Protein AF-A0A4V5PCF2-F1 (afdb_monomer)

Solvent-accessible surface area (backbone atoms only — not comparable to full-atom values): 5274 Å² total; per-residue (Å²): 124,74,70,60,62,50,47,53,53,16,51,52,32,37,53,50,16,52,51,31,47,54,50,21,56,57,31,50,75,69,68,40,86,66,25,63,59,40,40,52,50,15,52,50,31,37,53,54,17,48,52,47,50,48,49,58,63,76,64,48,71,74,76,68,89,63,71,80,76,74,63,79,80,78,80,78,80,87,73,76,77,85,81,76,88,92,76,136

Foldseek 3Di:
DVLVVLLVVLVVLLVVLVVLVVVLVVCVVVVPPCSVVSPVVSVVSNVVSVVSNVVCVVVVPPPDVPPPPPPVPVPPDPPDPPPDDDDD

Nearest PDB structures (foldseek):
  7nsu-assembly1_D  TM=7.462E-01  e=3.900E+00  Escherichia coli
  2ysu-assembly1_B  TM=7.294E-01  e=8.221E+00  Escherichia coli

Structure (mmCIF, N/CA/C/O backbone):
data_AF-A0A4V5PCF2-F1
#
_entry.id   AF-A0A4V5PCF2-F1
#
loop_
_atom_site.group_PDB
_atom_site.id
_atom_site.type_symbol
_atom_site.label_atom_id
_atom_site.label_alt_id
_atom_site.label_comp_id
_atom_site.label_asym_id
_atom_site.label_entity_id
_atom_site.label_seq_id
_atom_site.pdbx_PDB_ins_code
_atom_site.Cartn_x
_atom_site.Cartn_y
_atom_site.Cartn_z
_atom_site.occupancy
_atom_site.B_iso_or_equiv
_atom_site.auth_seq_id
_atom_site.auth_comp_id
_atom_site.auth_asym_id
_atom_site.auth_atom_id
_atom_site.pdbx_PDB_model_num
ATOM 1 N N . MET A 1 1 ? 12.508 7.627 -19.426 1.00 52.22 1 MET A N 1
ATOM 2 C CA . MET A 1 1 ? 12.191 8.230 -18.106 1.00 52.22 1 MET A CA 1
ATOM 3 C C . MET A 1 1 ? 10.748 7.993 -17.616 1.00 52.22 1 MET A C 1
ATOM 5 O O . MET A 1 1 ? 10.491 8.179 -16.439 1.00 52.22 1 MET A O 1
ATOM 9 N N . ILE A 1 2 ? 9.822 7.459 -18.427 1.00 52.78 2 ILE A N 1
ATOM 10 C CA . ILE A 1 2 ? 8.431 7.160 -18.001 1.00 52.78 2 ILE A CA 1
ATOM 11 C C . ILE A 1 2 ? 8.262 5.854 -17.191 1.00 52.78 2 ILE A C 1
ATOM 13 O O . ILE A 1 2 ? 7.268 5.684 -16.487 1.00 52.78 2 ILE A O 1
ATOM 17 N N . LYS A 1 3 ? 9.234 4.930 -17.266 1.00 56.09 3 LYS A N 1
ATOM 18 C CA . LYS A 1 3 ? 9.199 3.638 -16.550 1.00 56.09 3 LYS A CA 1
ATOM 19 C C . LYS A 1 3 ? 9.428 3.786 -15.037 1.00 56.09 3 LYS A C 1
ATOM 21 O O . LYS A 1 3 ? 8.756 3.113 -14.264 1.00 56.09 3 LYS A O 1
ATOM 26 N N . VAL A 1 4 ? 10.301 4.709 -14.617 1.00 58.00 4 VAL A N 1
ATOM 27 C CA . VAL A 1 4 ? 10.629 4.951 -13.193 1.00 58.00 4 VAL A CA 1
ATOM 28 C C . VAL A 1 4 ? 9.427 5.520 -12.432 1.00 58.00 4 VAL A C 1
ATOM 30 O O . VAL A 1 4 ? 9.137 5.098 -11.314 1.00 58.00 4 VAL A O 1
ATOM 33 N N . LEU A 1 5 ? 8.650 6.388 -13.087 1.00 59.09 5 LEU A N 1
ATOM 34 C CA . LEU A 1 5 ? 7.466 7.020 -12.502 1.00 59.09 5 LEU A CA 1
ATOM 35 C C . LEU A 1 5 ? 6.363 6.012 -12.123 1.00 59.09 5 LEU A C 1
ATOM 37 O O . LEU A 1 5 ? 5.523 6.309 -11.279 1.00 59.09 5 LEU A O 1
ATOM 41 N N . ARG A 1 6 ? 6.334 4.826 -12.751 1.00 67.56 6 ARG A N 1
ATOM 42 C CA . ARG A 1 6 ? 5.346 3.774 -12.446 1.00 67.56 6 ARG A CA 1
ATOM 43 C C . ARG A 1 6 ? 5.735 2.958 -11.214 1.00 67.56 6 ARG A C 1
ATOM 45 O O . ARG A 1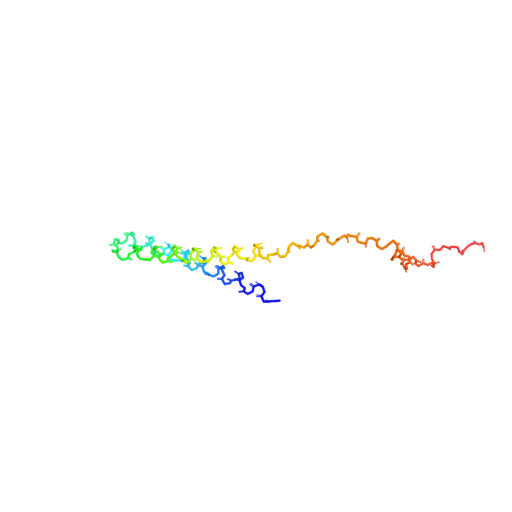 6 ? 4.863 2.648 -10.410 1.00 67.56 6 ARG A O 1
ATOM 52 N N . LEU A 1 7 ? 7.026 2.675 -11.033 1.00 79.62 7 LEU A N 1
ATOM 53 C CA . LEU A 1 7 ? 7.512 1.935 -9.867 1.00 79.62 7 LEU A CA 1
ATOM 54 C C . LEU A 1 7 ? 7.435 2.785 -8.592 1.00 79.62 7 LEU A C 1
ATOM 56 O O . LEU A 1 7 ? 6.990 2.296 -7.560 1.00 79.62 7 LEU A O 1
ATOM 60 N N . GLN A 1 8 ? 7.767 4.077 -8.676 1.00 84.12 8 GLN A N 1
ATOM 61 C CA . GLN A 1 8 ? 7.630 4.999 -7.540 1.00 84.12 8 GLN A CA 1
ATOM 62 C C . GLN A 1 8 ? 6.189 5.059 -7.013 1.00 84.12 8 GLN A C 1
ATOM 64 O O . GLN A 1 8 ? 5.973 5.018 -5.806 1.00 84.12 8 GLN A O 1
ATOM 69 N N . LYS A 1 9 ? 5.188 5.073 -7.905 1.00 84.00 9 LYS A N 1
ATOM 70 C CA . LYS A 1 9 ? 3.766 5.037 -7.518 1.00 84.00 9 LYS A CA 1
ATOM 71 C C . LYS A 1 9 ? 3.393 3.766 -6.752 1.00 84.00 9 LYS A C 1
ATOM 73 O O . LYS A 1 9 ? 2.657 3.854 -5.775 1.00 84.00 9 LYS A O 1
ATOM 78 N N . ALA A 1 10 ? 3.920 2.610 -7.163 1.00 87.19 10 ALA A N 1
ATOM 79 C CA . ALA A 1 10 ? 3.722 1.359 -6.435 1.00 87.19 10 ALA A CA 1
ATOM 80 C C . ALA A 1 10 ? 4.325 1.436 -5.023 1.00 87.19 10 ALA A C 1
ATOM 82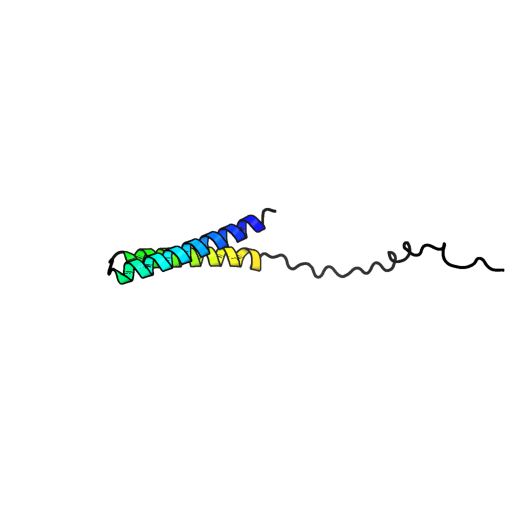 O O . ALA A 1 10 ? 3.668 1.071 -4.054 1.00 87.19 10 ALA A O 1
ATOM 83 N N . VAL A 1 11 ? 5.533 1.994 -4.890 1.00 89.75 11 VAL A N 1
ATOM 84 C CA . VAL A 1 11 ? 6.191 2.182 -3.587 1.00 89.75 11 VAL A CA 1
ATOM 85 C C . VAL A 1 11 ? 5.374 3.099 -2.671 1.00 89.75 11 VAL A C 1
ATOM 87 O O . VAL A 1 11 ? 5.168 2.758 -1.510 1.00 89.75 11 VAL A O 1
ATOM 90 N N . TYR A 1 12 ? 4.839 4.215 -3.179 1.00 91.38 12 TYR A N 1
ATOM 91 C CA . TYR A 1 12 ? 3.982 5.096 -2.375 1.00 91.38 12 TYR A CA 1
ATOM 92 C C . TYR A 1 12 ? 2.708 4.397 -1.879 1.00 91.38 12 TYR A C 1
ATOM 94 O O . TYR A 1 12 ? 2.320 4.600 -0.731 1.00 91.38 12 TYR A O 1
ATOM 102 N N . LEU A 1 13 ? 2.085 3.540 -2.698 1.00 92.88 13 LEU A N 1
ATOM 103 C CA . LEU A 1 13 ? 0.917 2.750 -2.287 1.00 92.88 13 LEU A CA 1
ATOM 104 C C . LEU A 1 13 ? 1.255 1.735 -1.191 1.00 92.88 13 LEU A C 1
ATOM 106 O O . LEU A 1 13 ? 0.486 1.589 -0.245 1.00 92.88 13 LEU A O 1
ATOM 110 N N . ILE A 1 14 ? 2.415 1.079 -1.284 1.00 92.38 14 ILE A N 1
ATOM 111 C CA . ILE A 1 14 ? 2.908 0.160 -0.248 1.00 92.38 14 ILE A CA 1
ATOM 112 C C . ILE A 1 14 ? 3.138 0.919 1.066 1.00 92.38 14 ILE A C 1
ATOM 114 O O . ILE A 1 14 ? 2.666 0.479 2.111 1.00 92.38 14 ILE A O 1
ATOM 118 N N . ILE A 1 15 ? 3.804 2.080 1.022 1.00 95.31 15 ILE A N 1
ATOM 119 C CA . ILE A 1 15 ? 4.032 2.922 2.210 1.00 95.31 15 ILE A CA 1
ATOM 120 C C . ILE A 1 15 ? 2.697 3.341 2.836 1.00 95.31 15 ILE A C 1
ATOM 122 O O . ILE A 1 15 ? 2.525 3.232 4.049 1.00 95.31 15 ILE A O 1
ATOM 126 N N . LEU A 1 16 ? 1.730 3.767 2.019 1.00 95.31 16 LEU A N 1
ATOM 127 C CA . LEU A 1 16 ? 0.397 4.132 2.495 1.00 95.31 16 LEU A CA 1
ATOM 128 C C . LEU A 1 16 ? -0.337 2.933 3.119 1.00 95.31 16 LEU A C 1
ATOM 130 O O . LEU A 1 16 ? -0.979 3.080 4.157 1.00 95.31 16 LEU A O 1
ATOM 134 N N . GLY A 1 17 ? -0.189 1.741 2.535 1.00 94.56 17 GLY A N 1
ATOM 135 C CA . GLY A 1 17 ? -0.678 0.485 3.099 1.00 94.56 17 GLY A CA 1
ATOM 136 C C . GLY A 1 17 ? -0.099 0.215 4.489 1.00 94.56 17 GLY A C 1
ATOM 137 O O . GLY A 1 17 ? -0.862 -0.066 5.414 1.00 94.56 17 GLY A O 1
ATOM 138 N N . VAL A 1 18 ? 1.219 0.380 4.668 1.00 96.38 18 VAL A N 1
ATOM 139 C CA . VAL A 1 18 ? 1.899 0.211 5.969 1.00 96.38 18 VAL A CA 1
ATOM 140 C C . VAL A 1 18 ? 1.353 1.196 6.999 1.00 96.38 18 VAL A C 1
ATOM 142 O O . VAL A 1 18 ? 1.032 0.792 8.115 1.00 96.38 18 VAL A O 1
ATOM 145 N N . ILE A 1 19 ? 1.186 2.467 6.624 1.00 96.50 19 ILE A N 1
ATOM 146 C CA . ILE A 1 19 ? 0.600 3.489 7.504 1.00 96.50 19 ILE A CA 1
ATOM 147 C C . ILE A 1 19 ? -0.827 3.094 7.910 1.00 96.50 19 ILE A C 1
ATOM 149 O O . ILE A 1 19 ? -1.166 3.166 9.090 1.00 96.50 19 ILE A O 1
ATOM 153 N N . GLY A 1 20 ? -1.644 2.613 6.968 1.00 93.88 20 GLY A N 1
ATOM 154 C CA . GLY A 1 20 ? -2.990 2.111 7.257 1.00 93.88 20 GLY A CA 1
ATOM 155 C C . GLY A 1 20 ? -2.994 0.919 8.220 1.00 93.88 20 GLY A C 1
ATOM 156 O O . GLY A 1 20 ? -3.864 0.825 9.081 1.00 93.88 20 GLY A O 1
ATOM 157 N N . LEU A 1 21 ? -1.991 0.045 8.136 1.00 94.69 21 LEU A N 1
ATOM 158 C CA . LEU A 1 21 ? -1.849 -1.120 9.012 1.00 94.69 21 LEU A CA 1
ATOM 159 C C . LEU A 1 21 ? -1.443 -0.706 10.438 1.00 94.69 21 LEU A C 1
ATOM 161 O O . LEU A 1 21 ? -1.960 -1.240 11.419 1.00 94.69 21 LEU A O 1
ATOM 165 N N . ILE A 1 22 ? -0.576 0.304 10.562 1.00 95.06 22 ILE A N 1
ATOM 166 C CA . ILE A 1 22 ? -0.251 0.930 11.852 1.00 95.06 22 ILE A CA 1
ATOM 167 C C . ILE A 1 22 ? -1.503 1.585 12.449 1.00 95.06 22 ILE A C 1
ATOM 169 O O . ILE A 1 22 ? -1.799 1.369 13.624 1.00 95.06 22 ILE A O 1
ATOM 173 N N . ALA A 1 23 ? -2.264 2.333 11.645 1.00 93.56 23 ALA A N 1
ATOM 174 C CA . ALA A 1 23 ? -3.507 2.962 12.081 1.00 93.56 23 ALA A CA 1
ATOM 175 C C . ALA A 1 23 ? -4.528 1.922 12.566 1.00 93.56 23 ALA A C 1
ATOM 177 O O . ALA A 1 23 ? -5.073 2.074 13.658 1.00 93.56 23 ALA A O 1
ATOM 178 N N . TYR A 1 24 ? -4.713 0.827 11.818 1.00 94.00 24 TYR A N 1
ATOM 179 C CA . TYR A 1 24 ? -5.538 -0.304 12.244 1.00 94.00 24 TYR A CA 1
ATOM 180 C C . TYR A 1 24 ? -5.120 -0.815 13.621 1.00 94.00 24 TYR A C 1
ATOM 182 O O . TYR A 1 24 ? -5.958 -0.917 14.508 1.00 94.00 24 TYR A O 1
ATOM 190 N N . LYS A 1 25 ? -3.825 -1.074 13.826 1.00 93.19 25 LYS A N 1
ATOM 191 C CA . LYS A 1 25 ? -3.317 -1.644 15.079 1.00 93.19 25 LYS A CA 1
ATOM 192 C C . LYS A 1 25 ? -3.571 -0.733 16.285 1.00 93.19 25 LYS A C 1
ATOM 194 O O . LYS A 1 25 ? -3.880 -1.213 17.372 1.00 93.19 25 LYS A O 1
ATOM 199 N N . ILE A 1 26 ? -3.485 0.584 16.089 1.00 94.31 26 ILE A N 1
ATOM 200 C CA . ILE A 1 26 ? -3.830 1.576 17.118 1.00 94.31 26 ILE A CA 1
ATOM 201 C C . ILE A 1 26 ? -5.344 1.574 17.386 1.00 94.31 26 ILE A C 1
ATOM 203 O O . ILE A 1 26 ? -5.771 1.659 18.536 1.00 94.31 26 ILE A O 1
ATOM 207 N N . MET A 1 27 ? -6.175 1.474 16.350 1.00 91.94 27 MET A N 1
ATOM 208 C CA . MET A 1 27 ? -7.638 1.509 16.480 1.00 91.94 27 MET A CA 1
ATOM 209 C C . MET A 1 27 ? -8.215 0.215 17.062 1.00 91.94 27 MET A C 1
ATOM 211 O O . MET A 1 27 ? -9.138 0.264 17.872 1.00 91.94 27 MET A O 1
ATOM 215 N N . GLU A 1 28 ? -7.628 -0.925 16.711 1.00 91.88 28 GLU A N 1
ATOM 216 C CA . GLU A 1 28 ? -7.922 -2.239 17.280 1.00 91.88 28 GLU A CA 1
ATOM 217 C C . GLU A 1 28 ? -7.631 -2.257 18.787 1.00 91.88 28 GLU A C 1
ATOM 219 O O . GLU A 1 28 ? -8.477 -2.685 19.572 1.00 91.88 28 GLU A O 1
ATOM 224 N N . ALA A 1 29 ? -6.490 -1.701 19.214 1.00 92.75 29 ALA A N 1
ATOM 225 C CA . ALA A 1 29 ? -6.150 -1.578 20.633 1.00 92.75 29 ALA A CA 1
ATOM 226 C C . ALA A 1 29 ? -7.167 -0.730 21.423 1.00 92.75 29 ALA A C 1
ATOM 228 O O . ALA A 1 29 ? -7.396 -0.978 22.605 1.00 92.75 29 ALA A O 1
ATOM 229 N N . ASN A 1 30 ? -7.815 0.232 20.759 1.00 92.69 30 ASN A N 1
ATOM 230 C CA . ASN A 1 30 ? -8.867 1.072 21.332 1.00 92.69 30 ASN A CA 1
ATOM 231 C C . ASN A 1 30 ? -10.286 0.491 21.161 1.00 92.69 30 ASN A C 1
ATOM 233 O O . ASN A 1 30 ? -11.255 1.171 21.489 1.00 92.69 30 ASN A O 1
ATOM 237 N N . LYS A 1 31 ? -10.424 -0.748 20.660 1.00 88.19 31 LYS A N 1
ATOM 238 C CA . LYS A 1 31 ? -11.709 -1.423 20.392 1.00 88.19 31 LYS A CA 1
ATOM 239 C C . LYS A 1 31 ? -12.668 -0.603 19.521 1.00 88.19 31 LYS A C 1
ATOM 241 O O . LYS A 1 31 ? -13.869 -0.558 19.770 1.00 88.19 31 LYS A O 1
ATOM 246 N N . ILE A 1 32 ? -12.136 0.062 18.500 1.00 89.94 32 ILE A N 1
ATOM 247 C CA . ILE A 1 32 ? -12.953 0.801 17.536 1.00 89.94 32 ILE A CA 1
ATOM 248 C C . ILE A 1 32 ? -13.533 -0.192 16.523 1.00 89.94 32 ILE A C 1
ATOM 250 O O . ILE A 1 32 ? -12.790 -0.778 15.738 1.00 89.94 32 ILE A O 1
ATOM 254 N N . ASP A 1 33 ? -14.860 -0.332 16.487 1.00 87.69 33 ASP A N 1
ATOM 255 C CA . ASP A 1 33 ? -15.560 -1.302 15.625 1.00 87.69 33 ASP A CA 1
ATOM 256 C C . ASP A 1 33 ? -15.269 -1.117 14.125 1.00 87.69 33 ASP A C 1
ATOM 258 O O . ASP A 1 33 ? -15.300 -2.065 13.342 1.00 87.69 33 ASP A O 1
ATOM 262 N N . TRP A 1 34 ? -14.943 0.107 13.701 1.00 88.19 34 TRP A N 1
ATOM 263 C CA . TRP A 1 34 ? -14.637 0.420 12.301 1.00 88.19 34 TRP A CA 1
ATOM 264 C C . TRP A 1 34 ? -13.177 0.157 11.907 1.00 88.19 34 TRP A C 1
ATOM 266 O O . TRP A 1 34 ? -12.822 0.333 10.739 1.00 88.19 34 TRP A O 1
ATOM 276 N N . ALA A 1 35 ? -12.331 -0.310 12.833 1.00 89.31 35 ALA A N 1
ATOM 277 C CA . ALA A 1 35 ? -10.941 -0.656 12.540 1.00 89.31 35 ALA A CA 1
ATOM 278 C C . ALA A 1 35 ? -10.846 -1.700 11.411 1.00 89.31 35 ALA A C 1
ATOM 280 O O . ALA A 1 35 ? -9.984 -1.596 10.539 1.00 89.31 35 ALA A O 1
ATOM 281 N N . VAL A 1 36 ? -11.783 -2.653 11.349 1.00 91.75 36 VAL A N 1
ATOM 282 C CA . VAL A 1 36 ? -11.763 -3.722 10.338 1.00 91.75 36 VAL A CA 1
ATOM 283 C C . VAL A 1 36 ? -11.810 -3.184 8.900 1.00 91.75 36 VAL A C 1
ATOM 285 O O . VAL A 1 36 ? -11.145 -3.727 8.018 1.00 91.75 36 VAL A O 1
ATOM 288 N N . TYR A 1 37 ? -12.521 -2.078 8.659 1.00 93.81 37 TYR A N 1
ATOM 289 C CA . TYR A 1 37 ? -12.589 -1.455 7.333 1.00 93.81 37 TYR A CA 1
ATOM 290 C C . TYR A 1 37 ? -11.252 -0.830 6.929 1.00 93.81 37 TYR A C 1
ATOM 292 O O . TYR A 1 37 ? -10.863 -0.882 5.763 1.00 93.81 37 TYR A O 1
ATOM 300 N N . ILE A 1 38 ? -10.507 -0.289 7.894 1.00 93.31 38 ILE A N 1
ATOM 301 C CA . ILE A 1 38 ? -9.170 0.272 7.666 1.00 93.31 38 ILE A CA 1
ATOM 302 C C . ILE A 1 38 ? -8.167 -0.839 7.357 1.00 93.31 38 ILE A C 1
ATOM 304 O O . ILE A 1 38 ? -7.331 -0.671 6.468 1.00 93.31 38 ILE A O 1
ATOM 308 N N . LEU A 1 39 ? -8.291 -1.996 8.013 1.00 94.06 39 LEU A N 1
ATOM 309 C CA . LEU A 1 39 ? -7.492 -3.173 7.675 1.00 94.06 39 LEU A CA 1
ATOM 310 C C . LEU A 1 39 ? -7.773 -3.652 6.246 1.00 94.06 39 LEU A C 1
ATOM 312 O O . LEU A 1 39 ? -6.836 -3.891 5.486 1.00 94.06 39 LEU A O 1
ATOM 316 N N . GLN A 1 40 ? -9.048 -3.748 5.859 1.00 94.88 40 GLN A N 1
ATOM 317 C CA . GLN A 1 40 ? -9.437 -4.124 4.496 1.00 94.88 40 GLN A CA 1
ATOM 318 C C . GLN A 1 40 ? -8.898 -3.132 3.458 1.00 94.88 40 GLN A C 1
ATOM 320 O O . GLN A 1 40 ? -8.356 -3.544 2.433 1.00 94.88 40 GLN A O 1
ATOM 325 N N . PHE A 1 41 ? -8.986 -1.830 3.740 1.00 95.00 41 PHE A N 1
ATOM 326 C CA . PHE A 1 41 ? -8.461 -0.790 2.859 1.00 95.00 41 PHE A CA 1
ATOM 327 C C . PHE A 1 41 ? -6.932 -0.851 2.731 1.00 95.00 41 PHE A C 1
ATOM 329 O O . PHE A 1 41 ? -6.397 -0.771 1.626 1.00 95.00 41 PHE A O 1
ATOM 336 N N .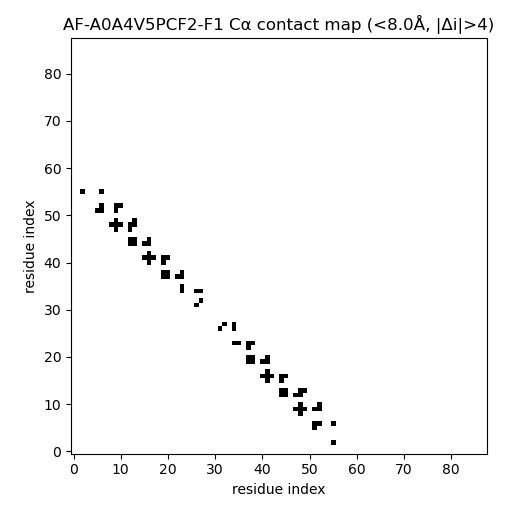 SER A 1 42 ? -6.224 -1.064 3.844 1.00 94.94 42 SER A N 1
ATOM 337 C CA . SER A 1 42 ? -4.776 -1.297 3.853 1.00 94.94 42 SER A CA 1
ATOM 338 C C . SER A 1 42 ? -4.408 -2.523 3.010 1.00 94.94 42 SER A C 1
ATOM 340 O O . SER A 1 42 ? -3.546 -2.432 2.135 1.00 94.94 42 SER A O 1
ATOM 342 N N . GLY A 1 43 ? -5.117 -3.642 3.185 1.00 94.50 43 GLY A N 1
ATOM 343 C CA . GLY A 1 43 ? -4.931 -4.849 2.379 1.00 94.50 43 GLY A CA 1
ATOM 344 C C . GLY A 1 43 ? -5.142 -4.606 0.881 1.00 94.50 43 GLY A C 1
ATOM 345 O O . GLY A 1 43 ? -4.345 -5.066 0.063 1.00 94.50 43 GLY A O 1
ATOM 346 N N . LEU A 1 44 ? -6.159 -3.821 0.512 1.00 96.31 44 LEU A N 1
ATOM 347 C CA . LEU A 1 44 ? -6.416 -3.449 -0.880 1.00 96.31 44 LEU A CA 1
ATOM 348 C C . LEU A 1 44 ? -5.283 -2.591 -1.468 1.00 96.31 44 LEU A C 1
ATOM 350 O O . LEU A 1 44 ? -4.862 -2.825 -2.601 1.00 96.31 44 LEU A O 1
ATOM 354 N N . LEU A 1 45 ? -4.750 -1.637 -0.698 1.00 95.00 45 LEU A N 1
ATOM 355 C CA . LEU A 1 45 ? -3.592 -0.832 -1.102 1.00 95.00 45 LEU A CA 1
ATOM 356 C C . LEU A 1 45 ? -2.356 -1.701 -1.353 1.00 95.00 45 LEU A C 1
ATOM 358 O O . LEU A 1 45 ? -1.673 -1.508 -2.361 1.00 95.00 45 LEU A O 1
ATOM 362 N N . PHE A 1 46 ? -2.094 -2.684 -0.486 1.00 95.44 46 PHE A N 1
ATOM 363 C CA . PHE A 1 46 ? -1.008 -3.644 -0.690 1.00 95.44 46 PHE A CA 1
ATOM 364 C C . PHE A 1 46 ? -1.220 -4.501 -1.934 1.00 95.44 46 PHE A C 1
ATOM 366 O O . PHE A 1 46 ? -0.277 -4.688 -2.699 1.00 95.44 46 PHE A O 1
ATOM 373 N N . LEU A 1 47 ? -2.444 -4.979 -2.174 1.00 95.44 47 LEU A N 1
ATOM 374 C CA . LEU A 1 47 ? -2.770 -5.775 -3.356 1.00 95.44 47 LEU A CA 1
ATOM 375 C C . LEU A 1 47 ? -2.511 -4.985 -4.647 1.00 95.44 47 LEU A C 1
ATOM 377 O O . 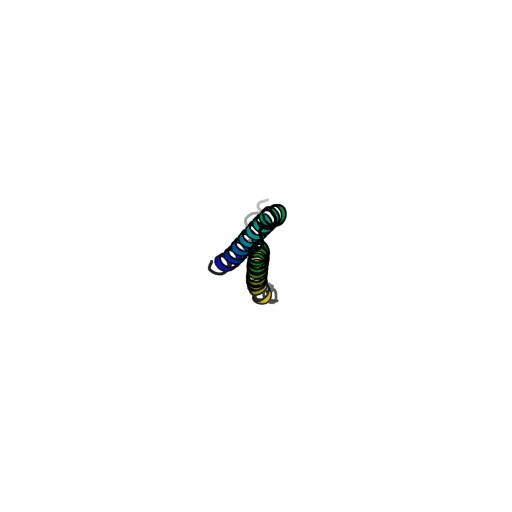LEU A 1 47 ? -1.817 -5.462 -5.545 1.00 95.44 47 LEU A O 1
ATOM 381 N N . ILE A 1 48 ? -3.018 -3.752 -4.723 1.00 94.00 48 ILE A N 1
ATOM 382 C CA . ILE A 1 48 ? -2.822 -2.875 -5.884 1.00 94.00 48 ILE A CA 1
ATOM 383 C C . ILE A 1 48 ? -1.338 -2.517 -6.036 1.00 94.00 48 ILE A C 1
ATOM 385 O O . ILE A 1 48 ? -0.795 -2.587 -7.141 1.00 94.00 48 ILE A O 1
ATOM 389 N N . GLY A 1 49 ? -0.664 -2.174 -4.935 1.00 91.25 49 GLY A N 1
ATOM 390 C CA . GLY A 1 49 ? 0.769 -1.880 -4.915 1.00 91.25 49 GLY A CA 1
ATOM 391 C C . GLY A 1 49 ? 1.610 -3.053 -5.424 1.00 91.25 49 GLY A C 1
ATOM 392 O O . GLY A 1 49 ? 2.504 -2.852 -6.246 1.00 91.25 49 GLY A O 1
ATOM 393 N N . ALA A 1 50 ? 1.279 -4.280 -5.015 1.00 91.19 50 ALA A N 1
ATOM 394 C CA . ALA A 1 50 ? 1.946 -5.495 -5.466 1.00 91.19 50 ALA A CA 1
ATOM 395 C C . ALA A 1 50 ? 1.743 -5.731 -6.969 1.00 91.19 50 ALA A C 1
ATOM 397 O O . ALA A 1 50 ? 2.717 -5.944 -7.686 1.00 91.19 50 ALA A O 1
ATOM 398 N N . ILE A 1 51 ? 0.514 -5.612 -7.482 1.00 91.69 51 ILE A N 1
ATOM 399 C CA . ILE A 1 51 ? 0.237 -5.766 -8.922 1.00 91.69 51 ILE A CA 1
ATOM 400 C C . ILE A 1 51 ? 1.029 -4.739 -9.743 1.00 91.69 51 ILE A C 1
ATOM 402 O O . ILE A 1 51 ? 1.659 -5.085 -10.746 1.00 91.69 51 ILE A O 1
ATOM 406 N N . LEU A 1 52 ? 1.049 -3.478 -9.300 1.00 89.00 52 LEU A N 1
ATOM 407 C CA . LEU A 1 52 ? 1.797 -2.409 -9.966 1.00 89.00 52 LEU A CA 1
ATOM 408 C C . LEU A 1 52 ? 3.315 -2.615 -9.906 1.00 89.00 52 LEU A C 1
ATOM 410 O O . LEU A 1 52 ? 4.009 -2.198 -10.833 1.00 89.00 52 LEU A O 1
ATOM 414 N N . MET A 1 53 ? 3.828 -3.250 -8.851 1.00 87.12 53 MET A N 1
ATOM 415 C CA . MET A 1 53 ? 5.239 -3.626 -8.729 1.00 87.12 53 MET A CA 1
A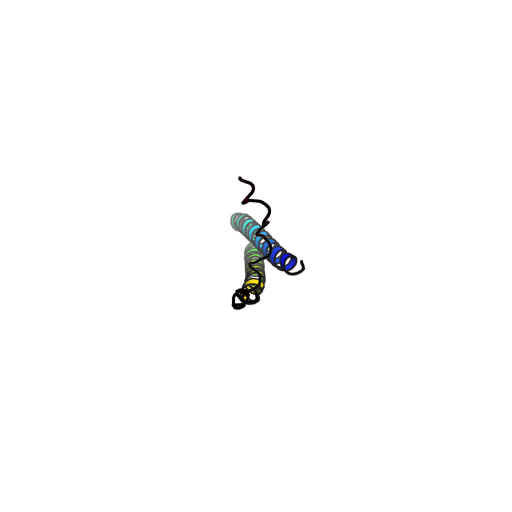TOM 416 C C . MET A 1 53 ? 5.592 -4.815 -9.633 1.00 87.12 53 MET A C 1
ATOM 418 O O . MET A 1 53 ? 6.658 -4.828 -10.243 1.00 87.12 53 MET A O 1
ATOM 422 N N . VAL A 1 54 ? 4.692 -5.789 -9.761 1.00 87.62 54 VAL A N 1
ATOM 423 C CA . VAL A 1 54 ? 4.888 -6.994 -10.575 1.00 87.62 54 VAL A CA 1
ATOM 424 C C . VAL A 1 54 ? 4.831 -6.680 -12.076 1.00 87.62 54 VAL A C 1
ATOM 426 O O . VAL A 1 54 ? 5.631 -7.210 -12.847 1.00 87.62 54 VAL A O 1
ATOM 429 N N . TYR A 1 55 ? 3.957 -5.763 -12.505 1.00 84.12 55 TYR A N 1
ATOM 430 C CA . TYR A 1 55 ? 3.812 -5.352 -13.908 1.00 84.12 55 TYR A CA 1
ATOM 431 C C . TYR A 1 55 ? 5.147 -5.022 -14.618 1.00 84.12 55 TYR A C 1
ATOM 433 O O . TYR A 1 55 ? 5.449 -5.636 -15.641 1.00 84.12 55 TYR A O 1
ATOM 441 N N . PRO A 1 56 ? 5.997 -4.099 -14.127 1.00 79.94 56 PRO A N 1
ATOM 442 C CA . PRO A 1 56 ? 7.257 -3.780 -14.791 1.00 79.94 56 PRO A CA 1
ATOM 443 C C . PRO A 1 56 ? 8.259 -4.939 -14.796 1.00 79.94 56 PRO A C 1
ATOM 445 O O . PRO A 1 56 ? 9.114 -4.942 -15.672 1.00 79.94 56 PRO A O 1
ATOM 448 N N . ILE A 1 57 ? 8.165 -5.901 -13.870 1.00 81.81 57 ILE A N 1
ATOM 449 C CA . ILE A 1 57 ? 9.047 -7.078 -13.827 1.00 81.81 57 ILE A CA 1
ATOM 450 C C . ILE A 1 57 ? 8.696 -8.032 -14.973 1.00 81.81 57 ILE A C 1
ATOM 452 O O . ILE A 1 57 ? 9.579 -8.445 -15.717 1.00 81.81 57 ILE A O 1
ATOM 456 N N . PHE A 1 58 ? 7.407 -8.316 -15.182 1.00 78.94 58 PHE A N 1
ATOM 457 C CA . PHE A 1 58 ? 6.950 -9.161 -16.294 1.00 78.94 58 PHE A CA 1
ATOM 458 C C . PHE A 1 58 ? 7.157 -8.507 -17.666 1.00 78.94 58 PHE A C 1
ATOM 460 O O . PHE A 1 58 ? 7.455 -9.189 -18.642 1.00 78.94 58 PHE A O 1
ATOM 467 N N . PHE A 1 59 ? 7.021 -7.180 -17.741 1.00 73.31 59 PHE A N 1
ATOM 468 C CA . PHE A 1 59 ? 7.218 -6.406 -18.971 1.00 73.31 59 PHE A CA 1
ATOM 469 C C . PHE A 1 59 ? 8.635 -5.841 -19.125 1.00 73.31 59 PHE A C 1
ATOM 471 O O . PHE A 1 59 ? 8.898 -5.077 -20.065 1.00 73.31 59 PHE A O 1
ATOM 478 N N . ALA A 1 60 ? 9.564 -6.185 -18.230 1.00 71.94 60 ALA A N 1
ATOM 479 C CA . ALA A 1 60 ? 10.975 -5.935 -18.458 1.00 71.94 60 ALA A CA 1
ATOM 480 C C . ALA A 1 60 ? 11.370 -6.780 -19.670 1.00 71.94 60 ALA A C 1
ATOM 482 O O . ALA A 1 60 ? 11.544 -7.992 -19.573 1.00 71.94 60 ALA A O 1
ATOM 483 N N . LYS A 1 61 ? 11.421 -6.126 -20.840 1.00 60.53 61 LYS A N 1
ATOM 484 C CA . LYS A 1 61 ? 11.933 -6.689 -22.090 1.00 60.53 61 LYS A CA 1
ATOM 485 C C . LYS A 1 61 ? 13.187 -7.473 -21.721 1.00 60.53 61 LYS A C 1
ATOM 487 O O . LYS A 1 61 ? 14.102 -6.865 -21.162 1.00 60.53 61 LYS A O 1
ATOM 492 N N . LYS A 1 62 ? 13.199 -8.790 -21.976 1.00 62.22 62 LYS A N 1
ATOM 493 C CA . LYS A 1 62 ? 14.432 -9.577 -21.898 1.00 62.22 62 LYS A CA 1
ATOM 494 C C . LYS A 1 62 ? 15.452 -8.771 -22.684 1.00 62.22 62 LYS A C 1
ATOM 496 O O . LYS A 1 62 ? 15.227 -8.517 -23.868 1.00 62.22 62 LYS A O 1
ATOM 501 N N . VAL A 1 63 ? 16.462 -8.245 -21.991 1.00 61.50 63 VAL A N 1
ATOM 502 C CA . VAL A 1 63 ? 17.599 -7.625 -22.662 1.00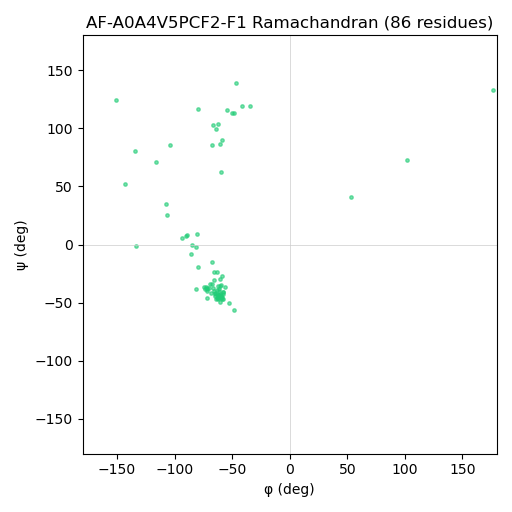 61.50 63 VAL A CA 1
ATOM 503 C C . VAL A 1 63 ? 18.062 -8.717 -23.596 1.00 61.50 63 VAL A C 1
ATOM 505 O O . VAL A 1 63 ? 18.272 -9.846 -23.149 1.00 61.50 63 VAL A O 1
ATOM 508 N N . ASN A 1 64 ? 17.950 -8.427 -24.886 1.00 53.06 64 ASN A N 1
ATOM 509 C CA . ASN A 1 64 ? 18.122 -9.415 -25.920 1.00 53.06 64 ASN A CA 1
ATOM 510 C C . ASN A 1 64 ? 19.395 -10.203 -25.601 1.00 53.06 64 ASN A C 1
ATOM 512 O O . ASN A 1 64 ? 20.418 -9.621 -25.236 1.00 53.06 64 ASN A O 1
ATOM 516 N N . ALA A 1 65 ? 19.327 -11.513 -25.802 1.00 54.75 65 ALA A N 1
ATOM 517 C CA . ALA A 1 65 ? 20.450 -12.246 -26.352 1.00 54.75 65 ALA A CA 1
ATOM 518 C C . ALA A 1 65 ? 20.749 -11.650 -27.743 1.00 54.75 65 ALA A C 1
ATOM 520 O O . ALA A 1 65 ? 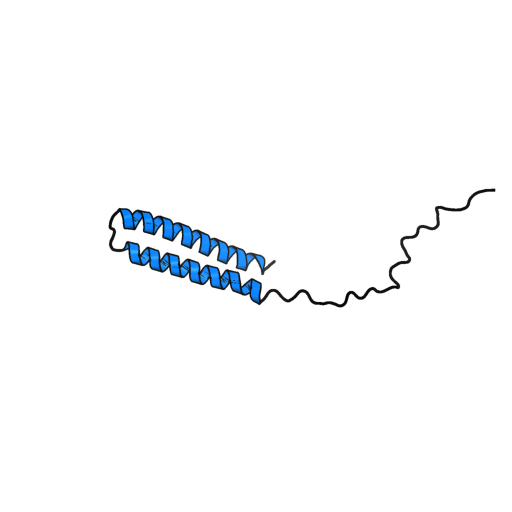20.518 -12.279 -28.767 1.00 54.75 65 ALA A O 1
ATOM 521 N N . GLU A 1 66 ? 21.110 -10.366 -27.774 1.00 55.50 66 GLU A N 1
ATOM 522 C CA . GLU A 1 66 ? 21.755 -9.736 -28.900 1.00 55.50 66 GLU A CA 1
ATOM 523 C C . GLU A 1 66 ? 23.080 -10.458 -28.907 1.00 55.50 66 GLU A C 1
ATOM 525 O O . GLU A 1 66 ? 23.878 -10.327 -27.974 1.00 55.50 66 GLU A O 1
ATOM 530 N N . GLU A 1 67 ? 23.183 -11.393 -29.848 1.00 56.75 67 GLU A N 1
ATOM 531 C CA . GLU A 1 67 ? 24.430 -12.024 -30.219 1.00 56.75 67 GLU A CA 1
ATOM 532 C C . GLU A 1 67 ? 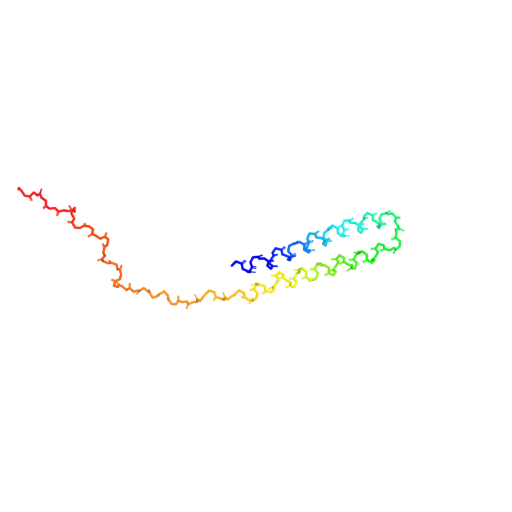25.495 -10.952 -30.087 1.00 56.75 67 GLU A C 1
ATOM 534 O O . GLU A 1 67 ? 25.377 -9.876 -30.679 1.00 56.75 67 GLU A O 1
ATOM 539 N N . VAL A 1 68 ? 26.464 -11.209 -29.212 1.00 60.38 68 VAL A N 1
ATOM 540 C CA . VAL A 1 68 ? 27.682 -10.424 -29.162 1.00 60.38 68 VAL A CA 1
ATOM 541 C C . VAL A 1 68 ? 28.266 -10.591 -30.558 1.00 60.38 68 VAL A C 1
ATOM 543 O O . VAL A 1 68 ? 28.956 -11.571 -30.827 1.00 60.38 68 VAL A O 1
ATOM 546 N N . GLN A 1 69 ? 27.901 -9.703 -31.481 1.00 58.84 69 GLN A N 1
ATOM 547 C CA . GLN A 1 69 ? 28.601 -9.536 -32.734 1.00 58.84 69 GLN A CA 1
ATOM 548 C C . GLN A 1 69 ? 29.943 -8.967 -32.298 1.00 58.84 69 GLN A C 1
ATOM 550 O O . GLN A 1 69 ? 30.122 -7.760 -32.145 1.00 58.84 69 GLN A O 1
ATOM 555 N N . LEU A 1 70 ? 30.856 -9.878 -31.950 1.00 60.12 70 LEU A N 1
ATOM 556 C CA . LEU A 1 70 ? 32.275 -9.614 -32.019 1.00 60.12 70 LEU A CA 1
ATOM 557 C C . LEU A 1 70 ? 32.529 -9.321 -33.494 1.00 60.12 70 LEU A C 1
ATOM 559 O O . LEU A 1 70 ? 32.814 -10.245 -34.246 1.00 60.12 70 LEU A O 1
ATOM 563 N N . ASP A 1 71 ? 32.348 -8.067 -33.906 1.00 55.75 71 ASP A N 1
ATOM 564 C CA . ASP A 1 71 ? 32.930 -7.566 -35.142 1.00 55.75 71 ASP A CA 1
ATOM 565 C C . ASP A 1 71 ? 34.447 -7.661 -34.950 1.00 55.75 71 ASP A C 1
ATOM 567 O O . ASP A 1 71 ? 35.018 -6.855 -34.203 1.00 55.75 71 ASP A O 1
ATOM 571 N N . PRO A 1 72 ? 35.124 -8.654 -35.558 1.00 58.78 72 PRO A N 1
ATOM 572 C CA . PRO A 1 72 ? 36.554 -8.862 -35.350 1.00 58.78 72 PRO A CA 1
ATOM 573 C C . PRO A 1 72 ? 37.374 -7.715 -35.957 1.00 58.78 72 P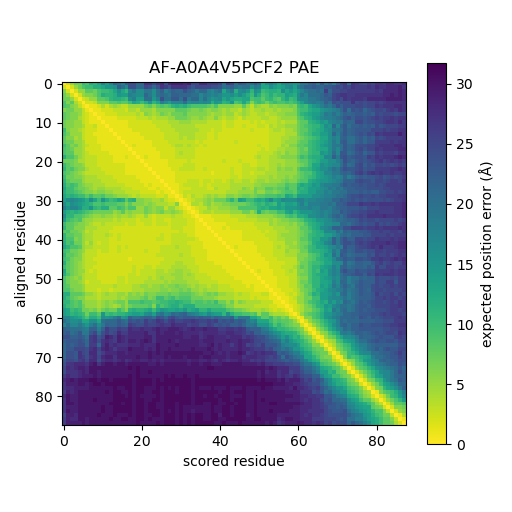RO A C 1
ATOM 575 O O . PRO A 1 72 ? 38.545 -7.557 -35.636 1.00 58.78 72 PRO A O 1
ATOM 578 N N . GLU A 1 73 ? 36.755 -6.906 -36.820 1.00 58.00 73 GLU A N 1
ATOM 579 C CA . GLU A 1 73 ? 37.397 -5.847 -37.598 1.00 58.00 73 GLU A CA 1
ATOM 580 C C . GLU A 1 73 ? 37.511 -4.510 -36.850 1.00 58.00 73 GLU A C 1
ATOM 582 O O . GLU A 1 73 ? 38.196 -3.608 -37.319 1.00 58.00 73 GLU A O 1
ATOM 587 N N . LYS A 1 74 ? 36.893 -4.352 -35.669 1.00 54.88 74 LYS A N 1
ATOM 588 C CA . LYS A 1 74 ? 36.957 -3.081 -34.918 1.00 54.88 74 LYS A CA 1
ATOM 589 C C . LYS A 1 74 ? 38.142 -2.983 -33.949 1.00 54.88 74 LYS A C 1
ATOM 591 O O . LYS A 1 74 ? 38.205 -2.055 -33.147 1.00 54.88 74 LYS A O 1
ATOM 596 N N . HIS A 1 75 ? 39.073 -3.933 -33.997 1.00 52.53 75 HIS A N 1
ATOM 597 C CA . HIS A 1 75 ? 40.189 -4.016 -33.058 1.00 52.53 75 HIS A CA 1
ATOM 598 C C . HIS A 1 75 ? 41.543 -3.625 -33.662 1.00 52.53 75 HIS A C 1
ATOM 600 O O . HIS A 1 75 ? 42.554 -4.179 -33.257 1.00 52.53 75 HIS A O 1
ATOM 606 N N . GLU A 1 76 ? 41.602 -2.659 -34.581 1.00 53.50 76 GLU A N 1
ATOM 607 C CA . GLU A 1 76 ? 42.885 -2.163 -35.110 1.00 53.50 76 GLU A CA 1
ATOM 608 C C . GLU A 1 76 ? 42.892 -0.648 -35.383 1.00 53.50 76 GLU A C 1
ATOM 610 O O . GLU A 1 76 ? 43.265 -0.230 -36.468 1.00 53.50 76 GLU A O 1
ATOM 615 N N . GLU A 1 77 ? 42.516 0.211 -34.426 1.00 53.12 77 GLU A N 1
ATOM 616 C CA . GLU A 1 77 ? 42.839 1.656 -34.547 1.00 53.12 77 GLU A CA 1
ATOM 617 C C . GLU A 1 77 ? 43.415 2.318 -33.278 1.00 53.12 77 GLU A C 1
ATOM 619 O O . GLU A 1 77 ? 43.847 3.464 -33.344 1.00 53.12 77 GLU A O 1
ATOM 624 N N . ASP A 1 78 ? 43.574 1.592 -32.163 1.00 51.59 78 ASP A N 1
ATOM 625 C CA . ASP A 1 78 ? 44.186 2.133 -30.931 1.00 51.59 78 ASP A CA 1
ATOM 626 C C . ASP A 1 78 ? 45.616 1.613 -30.666 1.00 51.59 78 ASP A C 1
ATOM 628 O O . ASP A 1 78 ? 46.083 1.577 -29.525 1.00 51.59 78 ASP A O 1
ATOM 632 N N . ALA A 1 79 ? 46.340 1.201 -31.710 1.00 47.00 79 ALA A N 1
ATOM 633 C CA . ALA A 1 79 ? 47.779 0.954 -31.632 1.00 47.00 79 ALA A CA 1
ATOM 634 C C . ALA A 1 79 ? 48.523 2.121 -32.292 1.00 47.00 79 ALA A C 1
ATOM 636 O O . ALA A 1 79 ? 48.857 2.078 -33.472 1.00 47.00 79 ALA A O 1
ATOM 637 N N . ASP A 1 80 ? 48.759 3.175 -31.511 1.00 49.03 80 ASP A N 1
ATOM 638 C CA . ASP A 1 80 ? 49.697 4.251 -31.833 1.00 49.03 80 ASP A CA 1
ATOM 639 C C . ASP A 1 80 ? 51.061 3.648 -32.247 1.00 49.03 80 ASP A C 1
ATOM 641 O O . ASP A 1 80 ? 51.738 3.037 -31.412 1.00 49.03 80 ASP A O 1
ATOM 645 N N . PRO A 1 81 ? 51.499 3.784 -33.515 1.00 50.97 81 PRO A N 1
ATOM 646 C CA . PRO A 1 81 ? 52.753 3.200 -33.975 1.00 50.97 81 PRO A CA 1
ATOM 647 C C . PRO A 1 81 ? 53.980 4.050 -33.598 1.00 50.97 81 PRO A C 1
ATOM 649 O O . PRO A 1 81 ? 55.081 3.769 -34.068 1.00 50.97 81 PRO A O 1
ATOM 652 N N . SER A 1 82 ? 53.850 5.088 -32.762 1.00 49.94 82 SER A N 1
ATOM 653 C CA . SER A 1 82 ? 54.981 5.965 -32.424 1.00 49.94 82 SER A CA 1
ATOM 654 C C . SER A 1 82 ? 55.926 5.426 -31.339 1.00 49.94 82 SER A C 1
ATOM 656 O O . SER A 1 82 ? 56.964 6.035 -31.075 1.00 49.94 82 SER A O 1
ATOM 658 N N . VAL A 1 83 ? 55.654 4.252 -30.757 1.00 58.91 83 VAL A N 1
ATOM 659 C CA . VAL A 1 83 ? 56.521 3.629 -29.742 1.00 58.91 83 VAL A CA 1
ATOM 660 C C . VAL A 1 83 ? 57.081 2.303 -30.250 1.00 58.91 83 VAL A C 1
ATOM 662 O O . VAL A 1 83 ? 56.686 1.238 -29.797 1.00 58.91 83 VAL A O 1
ATOM 665 N N . THR A 1 84 ? 58.003 2.346 -31.212 1.00 57.47 84 THR A N 1
ATOM 666 C CA . THR A 1 84 ? 59.210 1.489 -31.262 1.00 57.47 84 THR A CA 1
ATOM 667 C C . THR A 1 84 ? 60.011 1.748 -32.539 1.00 57.47 84 THR A C 1
ATOM 669 O O . THR A 1 84 ? 59.487 1.707 -33.645 1.00 57.47 84 THR A O 1
ATOM 672 N N . THR A 1 85 ? 61.328 1.900 -32.363 1.00 53.41 85 THR A N 1
ATOM 673 C CA . THR A 1 85 ? 62.394 1.911 -33.390 1.00 53.41 85 THR A CA 1
ATOM 674 C C . THR A 1 85 ? 62.941 3.288 -33.786 1.00 53.41 85 THR A C 1
ATOM 676 O O . THR A 1 85 ? 62.787 3.757 -34.907 1.00 53.41 85 THR A O 1
ATOM 679 N N . SER A 1 86 ? 63.720 3.887 -32.880 1.00 45.53 86 SER A N 1
ATOM 680 C CA . SER A 1 86 ? 64.823 4.792 -33.242 1.00 45.53 86 SER A CA 1
ATOM 681 C C . SER A 1 86 ? 66.086 4.470 -32.424 1.00 45.53 86 SER A C 1
ATOM 683 O O . SER A 1 86 ? 66.401 5.075 -31.403 1.00 45.53 86 SER A O 1
ATOM 685 N N . ARG A 1 87 ? 66.798 3.440 -32.889 1.00 41.41 87 ARG A N 1
ATOM 686 C CA . ARG A 1 87 ? 68.241 3.174 -32.726 1.00 41.41 87 ARG A CA 1
ATOM 687 C C . ARG A 1 87 ? 68.627 2.375 -33.976 1.00 41.41 87 ARG A C 1
ATOM 689 O O . ARG A 1 87 ? 67.927 1.402 -34.259 1.00 41.41 87 ARG A O 1
ATOM 696 N N . PRO A 1 88 ? 69.621 2.804 -34.766 1.00 47.56 88 PRO A N 1
ATOM 697 C CA . PRO A 1 88 ? 71.005 2.988 -34.325 1.00 47.56 88 PRO A CA 1
ATOM 698 C C . PRO A 1 88 ? 71.580 4.393 -34.544 1.00 47.56 88 PRO A C 1
ATOM 700 O O . PRO A 1 88 ? 71.049 5.143 -35.390 1.00 47.56 88 PRO A O 1
#

Secondary structure (DSSP, 8-state):
-TTHHHHHHHHHHHHHHHHHHHHHHHHHHTT-TTHHHHHHHHHHHHHHHHHHHHHHHHTS-----------GGGSSSS--TTSS----

Mean predicted aligned error: 14.37 Å

Sequence (88 aa):
MIKVLRLQKAVYLIILGVIGLIAYKIMEANKIDWAVYILQFSGLLFLIGAILMVYPIFFAKKVNAEEVQLDPEKHEEDADPSVTTSRP

pLDDT: mean 76.77, std 18.16, range [41.41, 96.5]

Radius of gyration: 28.61 Å; Cα contacts (8 Å, |Δi|>4): 45; chains: 1; bounding box: 87×20×59 Å

Organism: NCBI:txid2530454